Protein AF-0000000085033035 (afdb_homodimer)

Radius of gyration: 13.41 Å; Cα contacts (8 Å, |Δi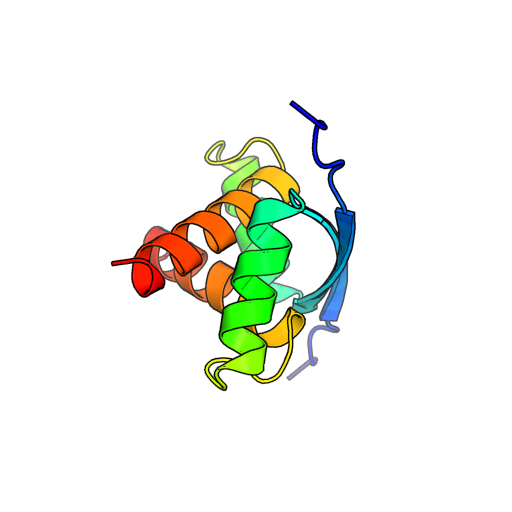|>4): 113; chains: 2; bounding box: 28×45×33 Å

Organism: Pyrobaculum neutrophilum (strain DSM 2338 / JCM 9278 / NBRC 100436 / V24Sta) (NCBI:txid444157)

pLDDT: mean 86.29, std 15.59, range [36.72, 97.12]

Foldseek 3Di:
DPVVDDDDDDDDDDPVVVVVLVVCCVVPVAVDSVRVVVVVVVVVVVVVVD/DPPPDDDDDDDDDDPVVVVVLVVCCVVPVAVDSVRVVVVVVVVVVVVVVD

Sequence (100 aa):
MEYERSNVTTVILPKALIRKVDRLVTSGYFKNRGDAIKYAVERLLEKYSAMEYERSNVTTVILPK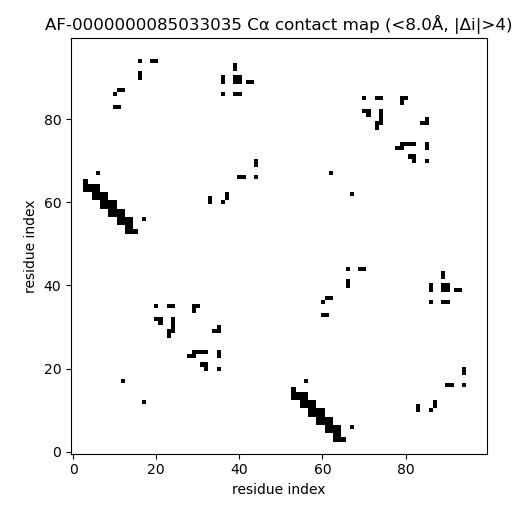ALIRKVDRLVTSGYFKNRGDAIKYAVERLLEKYSA

Structure (mmCIF, N/CA/C/O backbone):
data_AF-0000000085033035-model_v1
#
loop_
_entity.id
_entity.type
_entity.pdbx_description
1 polymer 'Putative transcriptional regulator, CopG/Arc/MetJ family'
#
loop_
_atom_site.group_PDB
_atom_site.id
_atom_site.type_symbol
_atom_site.label_atom_id
_atom_site.label_alt_id
_atom_site.label_comp_id
_atom_site.label_asym_id
_atom_site.label_entity_id
_atom_site.label_seq_id
_atom_site.pdbx_PDB_ins_code
_atom_site.Cartn_x
_atom_site.Cartn_y
_atom_site.Cartn_z
_atom_site.occupancy
_atom_site.B_iso_or_equiv
_atom_site.auth_seq_id
_atom_site.auth_comp_id
_atom_site.auth_asym_id
_atom_site.auth_atom_id
_atom_site.pdbx_PDB_model_num
ATOM 1 N N . MET A 1 1 ? -0.1 24.875 -7.609 1 37.84 1 MET A N 1
ATOM 2 C CA . MET A 1 1 ? -0.444 23.484 -7.328 1 37.84 1 MET A CA 1
ATOM 3 C C . MET A 1 1 ? 0.794 22.688 -6.934 1 37.84 1 MET A C 1
ATOM 5 O O . MET A 1 1 ? 1.699 22.5 -7.746 1 37.84 1 MET A O 1
ATOM 9 N N . GLU A 1 2 ? 1.441 23.141 -5.766 1 40.06 2 GLU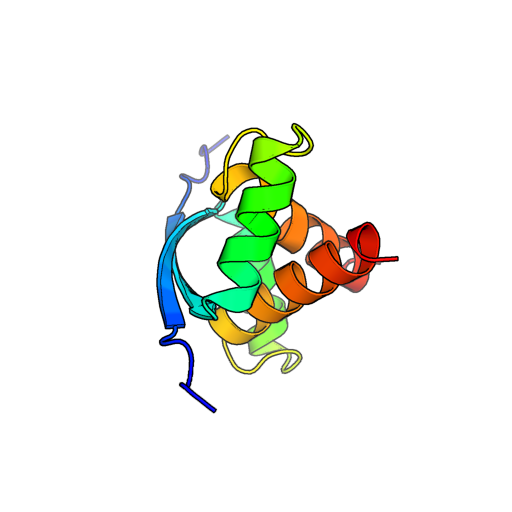 A N 1
ATOM 10 C CA . GLU A 1 2 ? 2.713 22.578 -5.324 1 40.06 2 GLU A CA 1
ATOM 11 C C . GLU A 1 2 ? 2.703 21.062 -5.41 1 40.06 2 GLU A C 1
ATOM 13 O O . GLU A 1 2 ? 1.805 20.406 -4.871 1 40.06 2 GLU A O 1
ATOM 18 N N . TYR A 1 3 ? 2.916 20.672 -6.688 1 46.59 3 TYR A N 1
ATOM 19 C CA . TYR A 1 3 ? 2.971 19.25 -6.969 1 46.59 3 TYR A CA 1
ATOM 20 C C . TYR A 1 3 ? 3.496 18.469 -5.762 1 46.59 3 TYR A C 1
ATOM 22 O O . TYR A 1 3 ? 4.652 18.641 -5.363 1 46.59 3 TYR A O 1
ATOM 30 N N . GLU A 1 4 ? 2.703 18.719 -4.727 1 52.62 4 GLU A N 1
ATOM 31 C CA . GLU A 1 4 ? 3.143 18.016 -3.525 1 52.62 4 GLU A CA 1
ATOM 32 C C . GLU A 1 4 ? 3.803 16.688 -3.873 1 52.62 4 GLU A C 1
ATOM 34 O O . GLU A 1 4 ? 3.227 15.867 -4.59 1 52.62 4 GLU A O 1
ATOM 39 N N . ARG A 1 5 ? 5.082 16.859 -4.117 1 58.94 5 ARG A N 1
ATOM 40 C CA . ARG A 1 5 ? 6.082 15.898 -4.566 1 58.94 5 ARG A CA 1
ATOM 41 C C . ARG A 1 5 ? 5.898 14.555 -3.871 1 58.94 5 ARG A C 1
ATOM 43 O O . ARG A 1 5 ? 5.371 14.492 -2.76 1 58.94 5 ARG A O 1
ATOM 50 N N . SER A 1 6 ? 5.664 13.547 -4.59 1 64.81 6 SER A N 1
ATOM 51 C CA . SER A 1 6 ? 5.598 12.156 -4.172 1 64.81 6 SER A CA 1
ATOM 52 C C . SER A 1 6 ? 6.703 11.82 -3.174 1 64.81 6 SER A C 1
ATOM 54 O O . SER A 1 6 ? 7.797 12.375 -3.246 1 64.81 6 SER A O 1
ATOM 56 N N . ASN A 1 7 ? 6.297 11.477 -2.014 1 70.62 7 ASN A N 1
ATOM 57 C CA . ASN A 1 7 ? 7.27 10.961 -1.062 1 70.62 7 ASN A CA 1
ATOM 58 C C . ASN A 1 7 ? 7.582 9.492 -1.327 1 70.62 7 ASN A C 1
ATOM 60 O O . ASN A 1 7 ? 6.688 8.703 -1.646 1 70.62 7 ASN A O 1
ATOM 64 N N . VAL A 1 8 ? 8.797 9.258 -1.503 1 78.94 8 VAL A N 1
ATOM 65 C CA . VAL A 1 8 ? 9.344 7.898 -1.553 1 78.94 8 VAL A CA 1
ATOM 66 C C . VAL A 1 8 ? 9.266 7.262 -0.167 1 78.94 8 VAL A C 1
ATOM 68 O O . VAL A 1 8 ? 9.797 7.812 0.804 1 78.94 8 VAL A O 1
ATOM 71 N N . THR A 1 9 ? 8.398 6.352 -0.027 1 82.25 9 THR A N 1
ATOM 72 C CA . THR A 1 9 ? 8.312 5.676 1.263 1 82.25 9 THR A CA 1
ATOM 73 C C . THR A 1 9 ? 8.727 4.211 1.136 1 82.25 9 THR A C 1
ATOM 75 O O . THR A 1 9 ? 8.5 3.582 0.103 1 82.25 9 THR A O 1
ATOM 78 N N . THR A 1 10 ? 9.539 3.729 2.148 1 86.62 10 THR A N 1
ATOM 79 C CA . THR A 1 10 ? 9.883 2.316 2.242 1 86.62 10 THR A CA 1
ATOM 80 C C . THR A 1 10 ? 8.875 1.565 3.105 1 86.62 10 THR A C 1
ATOM 82 O O . THR A 1 10 ? 8.5 2.033 4.184 1 86.62 10 THR A O 1
ATOM 85 N N . VAL A 1 11 ? 8.352 0.551 2.498 1 85.44 11 VAL A N 1
ATOM 86 C CA . VAL A 1 11 ? 7.43 -0.271 3.271 1 85.44 11 VAL A CA 1
ATOM 87 C C . VAL A 1 11 ? 7.91 -1.72 3.285 1 85.44 11 VAL A C 1
ATOM 89 O O . VAL A 1 11 ? 8.586 -2.166 2.352 1 85.44 11 VAL A O 1
ATOM 92 N N . ILE A 1 12 ? 7.598 -2.4 4.379 1 88.81 12 ILE A N 1
ATOM 93 C CA . ILE A 1 12 ? 7.91 -3.818 4.523 1 88.81 12 ILE A CA 1
ATOM 94 C C . ILE A 1 12 ? 6.645 -4.648 4.332 1 88.81 12 ILE A C 1
ATOM 96 O O . ILE A 1 12 ? 5.68 -4.504 5.082 1 88.81 12 ILE A O 1
ATOM 100 N N . LEU A 1 13 ? 6.594 -5.387 3.234 1 90.88 13 LEU A N 1
ATOM 101 C CA . LEU A 1 13 ? 5.469 -6.273 2.957 1 90.88 13 LEU A CA 1
ATOM 102 C C . LEU A 1 13 ? 5.918 -7.73 2.91 1 90.88 13 LEU A C 1
ATOM 104 O O . LEU A 1 13 ? 6.965 -8.039 2.336 1 90.88 13 LEU A O 1
ATOM 108 N N . PRO A 1 14 ? 5.117 -8.586 3.553 1 89.88 14 PRO A N 1
ATOM 109 C CA . PRO A 1 14 ? 5.434 -10.016 3.441 1 89.88 14 PRO A CA 1
ATOM 110 C C . PRO A 1 14 ? 5.539 -10.484 1.991 1 89.88 14 PRO A C 1
ATOM 112 O O . PRO A 1 14 ? 4.801 -10 1.128 1 89.88 14 PRO A O 1
ATOM 115 N N . LYS A 1 15 ? 6.414 -11.422 1.809 1 89.44 15 LYS A N 1
ATOM 116 C CA . LYS A 1 15 ? 6.656 -11.945 0.467 1 89.44 15 LYS A CA 1
ATOM 117 C C . LYS A 1 15 ? 5.371 -12.477 -0.161 1 89.44 15 LYS A C 1
ATOM 119 O O . LYS A 1 15 ? 5.156 -12.328 -1.367 1 89.44 15 LYS A O 1
ATOM 124 N N . ALA A 1 16 ? 4.555 -13.07 0.611 1 90.44 16 ALA A N 1
ATOM 125 C CA . ALA A 1 16 ? 3.307 -13.641 0.11 1 90.44 16 ALA A CA 1
ATOM 126 C C . ALA A 1 16 ? 2.393 -12.547 -0.448 1 90.44 16 ALA A C 1
ATOM 128 O O . ALA A 1 16 ? 1.723 -12.75 -1.463 1 90.44 16 ALA A O 1
ATOM 129 N N . LEU A 1 17 ? 2.346 -11.43 0.232 1 92.25 17 LEU A N 1
ATOM 130 C CA . LEU A 1 17 ? 1.536 -10.305 -0.237 1 92.25 17 LEU A CA 1
ATOM 131 C C . LEU A 1 17 ? 2.084 -9.75 -1.547 1 92.25 17 LEU A C 1
ATOM 133 O O . LEU A 1 17 ? 1.322 -9.469 -2.475 1 92.25 17 LEU A O 1
ATOM 137 N N . ILE A 1 18 ? 3.418 -9.695 -1.587 1 92.25 18 ILE A N 1
ATOM 138 C CA . ILE A 1 18 ? 4.09 -9.164 -2.77 1 92.25 18 ILE A CA 1
ATOM 139 C C . ILE A 1 18 ? 3.807 -10.062 -3.971 1 92.25 18 ILE A C 1
ATOM 141 O O . ILE A 1 18 ? 3.502 -9.578 -5.062 1 92.25 18 ILE A O 1
ATOM 145 N N . ARG A 1 19 ? 3.902 -11.297 -3.781 1 92.56 19 ARG A N 1
ATOM 146 C CA . ARG A 1 19 ? 3.648 -12.242 -4.859 1 92.56 19 ARG A CA 1
ATOM 147 C C . ARG A 1 19 ? 2.225 -12.102 -5.387 1 92.56 19 ARG A C 1
ATOM 149 O O . ARG A 1 19 ? 1.991 -12.195 -6.594 1 92.56 19 ARG A O 1
ATOM 156 N N . LYS A 1 20 ? 1.369 -11.938 -4.477 1 94.75 20 LYS A N 1
ATOM 157 C CA . LYS A 1 20 ? -0.028 -11.789 -4.871 1 94.75 20 LYS A CA 1
ATOM 158 C C . LYS A 1 20 ? -0.243 -10.484 -5.633 1 94.75 20 LYS A C 1
ATOM 160 O O . LYS A 1 20 ? -1.015 -10.438 -6.594 1 94.75 20 LYS A O 1
ATOM 165 N N . VAL A 1 21 ? 0.427 -9.398 -5.238 1 95.25 21 VAL A N 1
ATOM 166 C CA . VAL A 1 21 ? 0.378 -8.133 -5.965 1 95.25 21 VAL A CA 1
ATOM 167 C C . VAL A 1 21 ? 0.965 -8.312 -7.359 1 95.25 21 VAL A C 1
ATOM 169 O O . VAL A 1 21 ? 0.388 -7.852 -8.352 1 95.25 21 VAL A O 1
ATOM 172 N N . ASP A 1 22 ? 2.125 -9.102 -7.445 1 95.19 22 ASP A N 1
ATOM 173 C CA . ASP A 1 22 ? 2.76 -9.367 -8.734 1 95.19 22 ASP A CA 1
ATOM 174 C C . ASP A 1 22 ? 1.808 -10.102 -9.672 1 95.19 22 ASP A C 1
ATOM 176 O O . ASP A 1 22 ? 1.813 -9.867 -10.883 1 95.19 22 ASP A O 1
ATOM 180 N N . ARG A 1 23 ? 1.034 -10.961 -9.102 1 96.06 23 ARG A N 1
ATOM 181 C CA . ARG A 1 23 ? 0.064 -11.688 -9.914 1 96.06 23 ARG A CA 1
ATOM 182 C C . ARG A 1 23 ? -0.968 -10.742 -10.516 1 96.06 23 ARG A C 1
ATOM 184 O O . ARG A 1 23 ? -1.352 -10.891 -11.68 1 96.06 23 ARG A O 1
ATOM 191 N N . LEU A 1 24 ? -1.415 -9.727 -9.758 1 95.94 24 LEU A N 1
ATOM 192 C CA . LEU A 1 24 ? -2.357 -8.727 -10.258 1 95.94 24 LEU A CA 1
ATOM 193 C C . LEU A 1 24 ? -1.726 -7.887 -11.359 1 95.94 24 LEU A C 1
ATOM 195 O O . LEU A 1 24 ? -2.395 -7.523 -12.328 1 95.94 24 LEU A O 1
ATOM 199 N N . VAL A 1 25 ? -0.386 -7.633 -11.203 1 96.75 25 VAL A N 1
ATOM 200 C CA . VAL A 1 25 ? 0.33 -6.844 -12.203 1 96.75 25 VAL A CA 1
ATOM 201 C C . VAL A 1 25 ? 0.458 -7.641 -13.5 1 96.75 25 VAL A C 1
ATOM 203 O O . VAL A 1 25 ? 0.122 -7.145 -14.578 1 96.75 25 VAL A O 1
ATOM 206 N N . THR A 1 26 ? 0.895 -8.945 -13.312 1 96.81 26 THR A N 1
ATOM 207 C CA . THR A 1 26 ? 1.103 -9.812 -14.469 1 96.81 26 THR A CA 1
ATOM 208 C C . THR A 1 26 ? -0.219 -10.094 -15.18 1 96.81 26 THR A C 1
ATOM 210 O O . THR A 1 26 ? -0.252 -10.258 -16.406 1 96.81 26 THR A O 1
ATOM 213 N N . SER A 1 27 ? -1.32 -10.094 -14.422 1 95.81 27 SER A N 1
ATOM 214 C CA . SER A 1 27 ? -2.648 -10.352 -14.969 1 95.81 27 SER A CA 1
ATOM 215 C C . SER A 1 27 ? -3.23 -9.109 -15.625 1 95.81 27 SER A C 1
ATOM 217 O O . SER A 1 27 ? -4.312 -9.164 -16.219 1 95.81 27 SER A O 1
ATOM 219 N N . GLY A 1 28 ? -2.561 -7.941 -15.438 1 96.25 28 GLY A N 1
ATOM 220 C CA . GLY A 1 28 ? -2.945 -6.734 -16.141 1 96.25 28 GLY A CA 1
ATOM 221 C C . GLY A 1 28 ? -3.869 -5.836 -15.344 1 96.25 28 GLY A C 1
ATOM 222 O O . GLY A 1 28 ? -4.418 -4.867 -15.875 1 96.25 28 GLY A O 1
ATOM 223 N N . TYR A 1 29 ? -4.113 -6.133 -14.094 1 96.12 29 TYR A N 1
ATOM 224 C CA . TYR A 1 29 ? -5 -5.32 -13.266 1 96.12 29 TYR A CA 1
ATOM 225 C C . TYR A 1 29 ? -4.332 -4.008 -12.883 1 96.12 29 TYR A C 1
ATOM 227 O O . TYR A 1 29 ? -5.012 -2.996 -12.68 1 96.12 29 TYR A O 1
ATOM 235 N N . PHE A 1 30 ? -3.031 -4.012 -12.75 1 97.12 30 PHE A N 1
ATOM 236 C CA . PHE A 1 30 ? -2.246 -2.832 -12.414 1 97.12 30 PHE A CA 1
ATOM 237 C C . PHE A 1 30 ? -0.999 -2.74 -13.281 1 97.12 30 PHE A C 1
ATOM 239 O O . PHE A 1 30 ? -0.495 -3.758 -13.766 1 97.12 30 PHE A O 1
ATOM 246 N N . LYS A 1 31 ? -0.563 -1.576 -13.484 1 96.62 31 LYS A N 1
ATOM 247 C CA . LYS A 1 31 ? 0.595 -1.349 -14.344 1 96.62 31 LYS A CA 1
ATOM 248 C C . LYS A 1 31 ? 1.876 -1.853 -13.68 1 96.62 31 LYS A C 1
ATOM 250 O O . LYS A 1 31 ? 2.766 -2.371 -14.359 1 96.62 31 LYS A O 1
ATOM 255 N N . ASN A 1 32 ? 2.078 -1.646 -12.438 1 94.88 32 ASN A N 1
ATOM 256 C CA . ASN A 1 32 ? 3.213 -2.066 -11.625 1 94.88 32 ASN A CA 1
ATOM 257 C C . ASN A 1 32 ? 2.84 -2.15 -10.141 1 94.88 32 ASN A C 1
ATOM 259 O O . ASN A 1 32 ? 1.707 -1.849 -9.766 1 94.88 32 ASN A O 1
ATOM 263 N N . ARG A 1 33 ? 3.752 -2.574 -9.406 1 92.75 33 ARG A N 1
ATOM 264 C CA . ARG A 1 33 ? 3.504 -2.73 -7.973 1 92.75 33 ARG A CA 1
ATOM 265 C C . ARG A 1 33 ? 3.07 -1.41 -7.344 1 92.75 33 ARG A C 1
ATOM 267 O O . ARG A 1 33 ? 2.152 -1.381 -6.523 1 92.75 33 ARG A O 1
ATOM 274 N N . GLY A 1 34 ? 3.744 -0.325 -7.723 1 92.12 34 GLY A N 1
ATOM 275 C CA . GLY A 1 34 ? 3.416 0.99 -7.191 1 92.12 34 GLY A CA 1
ATOM 276 C C . GLY A 1 34 ? 1.979 1.397 -7.453 1 92.12 34 GLY A C 1
ATOM 277 O O . GLY A 1 34 ? 1.317 1.955 -6.574 1 92.12 34 GLY A O 1
ATOM 278 N N . ASP A 1 35 ? 1.574 1.094 -8.695 1 95.12 35 ASP A N 1
ATOM 279 C CA . ASP A 1 35 ? 0.188 1.348 -9.078 1 95.12 35 ASP A CA 1
ATOM 280 C C . ASP A 1 35 ? -0.778 0.607 -8.156 1 95.12 35 ASP A C 1
ATOM 282 O O . ASP A 1 35 ? -1.747 1.191 -7.664 1 95.12 35 ASP A O 1
ATOM 286 N N . ALA A 1 36 ? -0.561 -0.653 -7.871 1 96.25 36 ALA A N 1
ATOM 287 C CA . ALA A 1 36 ? -1.408 -1.488 -7.023 1 96.25 36 ALA A CA 1
ATOM 288 C C . ALA A 1 36 ? -1.431 -0.97 -5.59 1 96.25 36 ALA A C 1
ATOM 290 O O . ALA A 1 36 ? -2.496 -0.87 -4.977 1 96.25 36 ALA A O 1
ATOM 291 N N . ILE A 1 37 ? -0.269 -0.599 -5.023 1 95.81 37 ILE A N 1
ATOM 292 C CA . ILE A 1 37 ? -0.143 -0.151 -3.643 1 95.81 37 ILE A CA 1
ATOM 293 C C . ILE A 1 37 ? -0.812 1.211 -3.479 1 95.81 37 ILE A C 1
ATOM 295 O O . ILE A 1 37 ? -1.514 1.45 -2.492 1 95.81 37 ILE A O 1
ATOM 299 N N . LYS A 1 38 ? -0.632 2.031 -4.449 1 95.56 38 LYS A N 1
ATOM 300 C CA . LYS A 1 38 ? -1.307 3.326 -4.414 1 95.56 38 LYS A CA 1
ATOM 301 C C . LYS A 1 38 ? -2.822 3.154 -4.379 1 95.56 38 LYS A C 1
ATOM 303 O O . LYS A 1 38 ? -3.508 3.797 -3.58 1 95.56 38 LYS A O 1
ATOM 308 N N . TYR A 1 39 ? -3.291 2.273 -5.258 1 96.56 39 TYR A N 1
ATOM 309 C CA . TYR A 1 39 ? -4.723 1.994 -5.316 1 96.56 39 TYR A CA 1
ATOM 310 C C . TYR A 1 39 ? -5.23 1.47 -3.979 1 96.56 39 TYR A C 1
ATOM 312 O O . TYR A 1 39 ? -6.273 1.907 -3.488 1 96.56 39 TYR A O 1
ATOM 320 N N . ALA A 1 40 ? -4.48 0.498 -3.447 1 96.81 40 ALA A N 1
ATOM 321 C CA . ALA A 1 40 ? -4.859 -0.087 -2.162 1 96.81 40 ALA A CA 1
ATOM 322 C C . ALA A 1 40 ? -4.98 0.987 -1.085 1 96.81 40 ALA A C 1
ATOM 324 O O . ALA A 1 40 ? -5.945 0.997 -0.316 1 96.81 40 ALA A O 1
ATOM 325 N N . VAL A 1 41 ? -4.066 1.926 -1.038 1 96.25 41 VAL A N 1
ATOM 326 C CA . VAL A 1 41 ? -4.051 2.984 -0.034 1 96.25 41 VAL A CA 1
ATOM 327 C C . VAL A 1 41 ? -5.211 3.949 -0.281 1 96.25 41 VAL A C 1
ATOM 329 O O . VAL A 1 41 ? -5.883 4.375 0.66 1 96.25 41 VAL A O 1
ATOM 332 N N . GLU A 1 42 ? -5.43 4.301 -1.573 1 96.25 42 GLU A N 1
ATOM 333 C CA . GLU A 1 42 ? -6.543 5.18 -1.915 1 96.25 42 GLU A CA 1
ATOM 334 C C . GLU A 1 42 ? -7.875 4.586 -1.461 1 96.25 42 GLU A C 1
ATOM 336 O O . GLU A 1 42 ? -8.727 5.297 -0.926 1 96.25 42 GLU A O 1
ATOM 341 N N . ARG A 1 43 ? -7.941 3.281 -1.68 1 95.44 43 ARG A N 1
ATOM 342 C CA . ARG A 1 43 ? -9.18 2.615 -1.289 1 95.44 43 ARG A CA 1
ATOM 343 C C . ARG A 1 43 ? -9.336 2.592 0.228 1 95.44 43 ARG A C 1
ATOM 345 O O . ARG A 1 43 ? -10.438 2.76 0.747 1 95.44 43 ARG A O 1
ATOM 352 N N . LEU A 1 44 ? -8.258 2.289 0.92 1 94.81 44 LEU A N 1
ATOM 353 C CA . LEU A 1 44 ? -8.281 2.328 2.379 1 94.81 44 LEU A CA 1
ATOM 354 C C . LEU A 1 44 ? -8.805 3.67 2.877 1 94.81 44 LEU A C 1
ATOM 356 O O . LEU A 1 44 ? -9.672 3.717 3.756 1 94.81 44 LEU A O 1
ATOM 360 N N . LEU A 1 45 ? -8.266 4.758 2.299 1 95.25 45 LEU A N 1
ATOM 361 C CA . LEU A 1 45 ? -8.586 6.105 2.756 1 95.25 45 LEU A CA 1
ATOM 362 C C . LEU A 1 45 ? -10.023 6.473 2.398 1 95.25 45 LEU A C 1
ATOM 364 O O . LEU A 1 45 ? -10.656 7.273 3.09 1 95.25 45 LEU A O 1
ATOM 368 N N . GLU A 1 46 ? -10.477 5.875 1.325 1 93.75 46 GLU A N 1
ATOM 369 C CA . GLU A 1 46 ? -11.875 6.082 0.956 1 93.75 46 GLU A CA 1
ATOM 370 C C . GLU A 1 46 ? -12.82 5.492 2.004 1 93.75 46 GLU A C 1
ATOM 372 O O . GLU A 1 46 ? -13.906 6.027 2.242 1 93.75 46 GLU A O 1
ATOM 377 N N . LYS A 1 47 ? -12.438 4.375 2.547 1 88 47 LYS A N 1
ATOM 378 C CA . LYS A 1 47 ? -13.234 3.713 3.576 1 88 47 LYS A CA 1
ATOM 379 C C . LYS A 1 47 ? -13.273 4.543 4.855 1 88 47 LYS A C 1
ATOM 381 O O . LYS A 1 47 ? -14.297 4.582 5.543 1 88 47 LYS A O 1
ATOM 386 N N . TYR A 1 48 ? -12.266 5.273 5.168 1 81.56 48 TYR A N 1
ATOM 387 C CA . TYR A 1 48 ? -12.188 6.027 6.414 1 81.56 48 TYR A CA 1
ATOM 388 C C . TYR A 1 48 ? -12.547 7.492 6.191 1 81.56 48 TYR A C 1
ATOM 390 O O . TYR A 1 48 ? -12.719 8.25 7.152 1 81.56 48 TYR A O 1
ATOM 398 N N . SER A 1 49 ? -12.555 7.934 4.891 1 73.56 49 SER A N 1
ATOM 399 C CA . SER A 1 49 ? -13.031 9.281 4.59 1 73.56 49 SER A CA 1
ATOM 400 C C . SER A 1 49 ? -14.555 9.312 4.484 1 73.56 49 SER A C 1
ATOM 402 O O . SER A 1 49 ? -15.156 10.391 4.457 1 73.56 49 SER A O 1
ATOM 404 N N . ALA A 1 50 ? -15.156 8.148 4.387 1 56.84 50 ALA A N 1
ATOM 405 C CA . ALA A 1 50 ? -16.609 8.133 4.363 1 56.84 50 ALA A CA 1
ATOM 406 C C . ALA A 1 50 ? -17.188 8.328 5.766 1 56.84 50 ALA A C 1
ATOM 408 O O . ALA A 1 50 ? -16.562 7.953 6.758 1 56.84 50 ALA A O 1
ATOM 409 N N . MET B 1 1 ? 7.488 -22.984 8.891 1 36.72 1 MET B N 1
ATOM 410 C CA . MET B 1 1 ? 6.789 -21.766 8.477 1 36.72 1 MET B CA 1
ATOM 411 C C . MET B 1 1 ? 7.777 -20.703 7.992 1 36.72 1 MET B C 1
ATOM 413 O O . MET B 1 1 ? 8.555 -20.172 8.789 1 36.72 1 MET B O 1
ATOM 417 N N . GLU B 1 2 ? 8.547 -21.062 6.902 1 40.03 2 GLU B N 1
ATOM 418 C CA . GLU B 1 2 ? 9.633 -20.234 6.402 1 40.03 2 GLU B CA 1
ATOM 41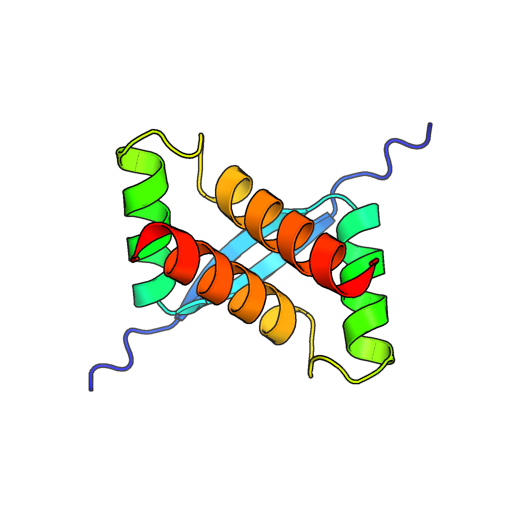9 C C . GLU B 1 2 ? 9.203 -18.766 6.301 1 40.03 2 GLU B C 1
ATOM 421 O O . GLU B 1 2 ? 8.203 -18.453 5.648 1 40.03 2 GLU B O 1
ATOM 426 N N . TYR B 1 3 ? 9.203 -18.203 7.492 1 47.25 3 TYR B N 1
ATOM 427 C CA . TYR B 1 3 ? 8.82 -16.797 7.59 1 47.25 3 TYR B CA 1
ATOM 428 C C . TYR B 1 3 ? 9.195 -16.047 6.32 1 47.25 3 TYR B C 1
ATOM 430 O O . TYR B 1 3 ? 10.375 -15.93 5.98 1 47.25 3 TYR B O 1
ATOM 438 N N . GLU B 1 4 ? 8.586 -16.594 5.289 1 53.75 4 GLU B N 1
ATOM 439 C CA . GLU B 1 4 ? 8.883 -15.898 4.039 1 53.75 4 GLU B CA 1
ATOM 440 C C . GLU B 1 4 ? 9.18 -14.422 4.285 1 53.75 4 GLU B C 1
ATOM 442 O O . GLU B 1 4 ? 8.43 -13.75 4.992 1 53.75 4 GLU B O 1
ATOM 447 N N . ARG B 1 5 ? 10.445 -14.227 4.438 1 60.31 5 ARG B N 1
ATOM 448 C CA . ARG B 1 5 ? 11.172 -13 4.777 1 60.31 5 ARG B CA 1
ATOM 449 C C . ARG B 1 5 ? 10.547 -11.789 4.098 1 60.31 5 ARG B C 1
ATOM 451 O O . ARG B 1 5 ? 9.945 -11.914 3.029 1 60.31 5 ARG B O 1
ATOM 458 N N . SER B 1 6 ? 9.984 -10.906 4.805 1 67.31 6 SER B N 1
ATOM 459 C CA . SER B 1 6 ? 9.461 -9.609 4.387 1 67.31 6 SER B CA 1
ATOM 460 C C . SER B 1 6 ? 10.367 -8.945 3.357 1 67.31 6 SER B C 1
ATOM 462 O O . SER B 1 6 ? 11.586 -9.133 3.383 1 67.31 6 SER B O 1
ATOM 464 N N . ASN B 1 7 ? 9.812 -8.734 2.23 1 73 7 ASN B N 1
ATOM 465 C CA . ASN B 1 7 ? 10.539 -7.926 1.256 1 73 7 ASN B CA 1
ATOM 466 C C . ASN B 1 7 ? 10.367 -6.43 1.522 1 73 7 ASN B C 1
ATOM 468 O O . ASN B 1 7 ? 9.273 -5.98 1.862 1 73 7 ASN B O 1
ATOM 472 N N . VAL B 1 8 ? 11.469 -5.781 1.593 1 79.94 8 VAL B N 1
ATOM 473 C CA . VAL B 1 8 ? 11.523 -4.324 1.652 1 79.94 8 VAL B CA 1
ATOM 474 C C . VAL B 1 8 ? 11.219 -3.738 0.275 1 79.94 8 VAL B C 1
ATOM 476 O O . VAL B 1 8 ? 11.883 -4.078 -0.709 1 79.94 8 VAL B O 1
ATOM 479 N N . THR B 1 9 ? 10.102 -3.141 0.141 1 82.12 9 THR B N 1
ATOM 480 C CA . THR B 1 9 ? 9.781 -2.512 -1.136 1 82.12 9 THR B CA 1
ATOM 481 C C . THR B 1 9 ? 9.664 -0.999 -0.978 1 82.12 9 THR B C 1
ATOM 483 O O . THR B 1 9 ? 9.234 -0.51 0.067 1 82.12 9 THR B O 1
ATOM 486 N N . THR B 1 10 ? 10.211 -0.241 -1.961 1 86.38 10 THR B N 1
ATOM 487 C CA . THR B 1 10 ? 10.047 1.206 -2.037 1 86.38 10 THR B CA 1
ATOM 488 C C . THR B 1 10 ? 8.859 1.57 -2.922 1 86.38 10 THR B C 1
ATOM 490 O O . THR B 1 10 ? 8.703 1.022 -4.016 1 86.38 10 THR B O 1
ATOM 493 N N . VAL B 1 11 ? 8.008 2.309 -2.342 1 85.12 11 VAL B N 1
ATOM 494 C CA . VAL B 1 11 ? 6.863 2.746 -3.131 1 85.12 11 VAL B CA 1
ATOM 495 C C . VAL B 1 11 ? 6.793 4.273 -3.141 1 85.12 11 VAL B C 1
ATOM 497 O O . VAL B 1 11 ? 7.266 4.926 -2.207 1 85.12 11 VAL B O 1
ATOM 500 N N . ILE B 1 12 ? 6.211 4.785 -4.211 1 87.94 12 I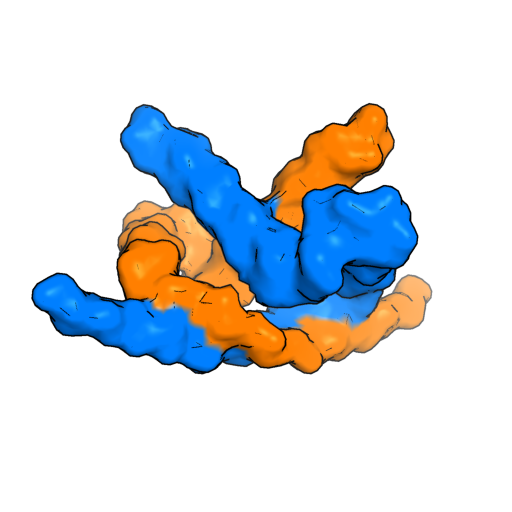LE B N 1
ATOM 501 C CA . ILE B 1 12 ? 6 6.219 -4.355 1 87.94 12 ILE B CA 1
ATOM 502 C C . ILE B 1 12 ? 4.531 6.559 -4.094 1 87.94 12 ILE B C 1
ATOM 504 O O . ILE B 1 12 ? 3.645 6.074 -4.797 1 87.94 12 ILE B O 1
ATOM 508 N N . LEU B 1 13 ? 4.305 7.227 -2.982 1 90.56 13 LEU B N 1
ATOM 509 C CA . LEU B 1 13 ? 2.951 7.672 -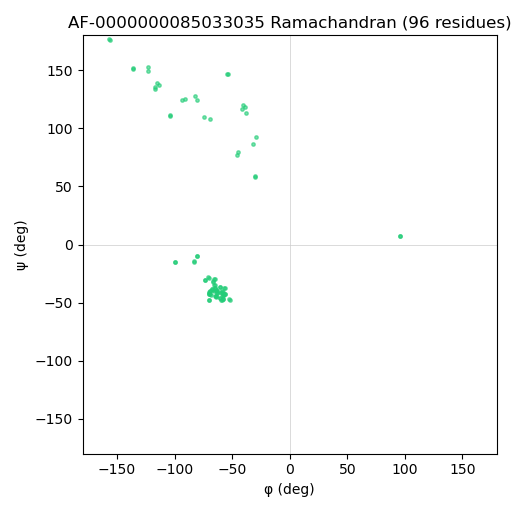2.664 1 90.56 13 LEU B CA 1
ATOM 510 C C . LEU B 1 13 ? 2.881 9.195 -2.613 1 90.56 13 LEU B C 1
ATOM 512 O O . LEU B 1 13 ? 3.764 9.844 -2.049 1 90.56 13 LEU B O 1
ATOM 516 N N . PRO B 1 14 ? 1.835 9.734 -3.262 1 89.38 14 PRO B N 1
ATOM 517 C CA . PRO B 1 14 ? 1.657 11.188 -3.148 1 89.38 14 PRO B CA 1
ATOM 518 C C . PRO B 1 14 ? 1.615 11.664 -1.698 1 89.38 14 PRO B C 1
ATOM 520 O O . PRO B 1 14 ? 1.105 10.953 -0.826 1 89.38 14 PRO B O 1
ATOM 523 N N . LYS B 1 15 ? 2.119 12.828 -1.508 1 89.31 15 LYS B N 1
ATOM 524 C CA . LYS B 1 15 ? 2.186 13.406 -0.167 1 89.31 15 LYS B CA 1
ATOM 525 C C . LYS B 1 15 ? 0.803 13.461 0.475 1 89.31 15 LYS B C 1
ATOM 527 O O . LYS B 1 15 ? 0.665 13.258 1.683 1 89.31 15 LYS B O 1
ATOM 532 N N . ALA B 1 16 ? -0.181 13.734 -0.276 1 90.38 16 ALA B N 1
ATOM 533 C CA . ALA B 1 16 ? -1.542 13.844 0.243 1 90.38 16 ALA B CA 1
ATOM 534 C C . ALA B 1 16 ? -2.021 12.508 0.809 1 90.38 16 ALA B C 1
ATOM 536 O O . ALA B 1 16 ? -2.705 12.477 1.834 1 90.38 16 ALA B O 1
ATOM 537 N N . LEU B 1 17 ? -1.679 11.438 0.13 1 92.19 17 LEU B N 1
ATOM 538 C CA . LEU B 1 17 ? -2.053 10.109 0.604 1 92.19 17 LEU B CA 1
ATOM 539 C C . LEU B 1 17 ? -1.331 9.773 1.906 1 92.19 17 LEU B C 1
ATOM 541 O O . LEU B 1 17 ? -1.939 9.25 2.84 1 92.19 17 LEU B O 1
ATOM 545 N N . ILE B 1 18 ? -0.066 10.188 1.926 1 92.12 18 ILE B N 1
ATOM 546 C CA . ILE B 1 18 ? 0.759 9.914 3.098 1 92.12 18 ILE B CA 1
ATOM 547 C C . ILE B 1 18 ? 0.202 10.664 4.305 1 92.12 18 ILE B C 1
ATOM 549 O O . ILE B 1 18 ? 0.098 10.102 5.398 1 92.12 18 ILE B O 1
ATOM 553 N N . ARG B 1 19 ? -0.13 11.852 4.117 1 92.62 19 ARG B N 1
ATOM 554 C CA . ARG B 1 19 ? -0.684 12.656 5.199 1 92.62 19 ARG B CA 1
ATOM 555 C C . ARG B 1 19 ? -1.969 12.039 5.742 1 92.62 19 ARG B C 1
ATOM 557 O O . ARG B 1 19 ? -2.203 12.039 6.9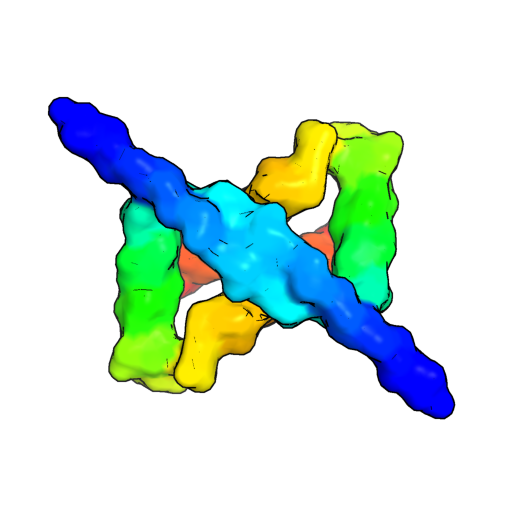49 1 92.62 19 ARG B O 1
ATOM 564 N N . LYS B 1 20 ? -2.73 11.57 4.848 1 94.69 20 LYS B N 1
ATOM 565 C CA . LYS B 1 20 ? -3.982 10.945 5.258 1 94.69 20 LYS B CA 1
ATOM 566 C C . LYS B 1 20 ? -3.727 9.648 6.023 1 94.69 20 LYS B C 1
ATOM 568 O O . LYS B 1 20 ? -4.422 9.344 6.992 1 94.69 20 LYS B O 1
ATOM 573 N N . VAL B 1 21 ? -2.734 8.867 5.609 1 95.19 21 VAL B N 1
ATOM 574 C CA . VAL B 1 21 ? -2.336 7.66 6.328 1 95.19 21 VAL B CA 1
ATOM 575 C C . VAL B 1 21 ? -1.832 8.031 7.723 1 95.19 21 VAL B C 1
ATOM 577 O O . VAL B 1 21 ? -2.203 7.402 8.711 1 95.19 21 VAL B O 1
ATOM 580 N N . ASP B 1 22 ? -1.01 9.172 7.789 1 95.19 22 ASP B N 1
ATOM 581 C CA . ASP B 1 22 ? -0.491 9.641 9.07 1 95.19 22 ASP B CA 1
ATOM 582 C C . ASP B 1 22 ? -1.627 10.008 10.023 1 95.19 22 ASP B C 1
ATOM 584 O O . ASP B 1 22 ? -1.529 9.789 11.227 1 95.19 22 ASP B O 1
ATOM 588 N N . ARG B 1 23 ? -2.652 10.547 9.461 1 96 23 ARG B N 1
ATOM 589 C CA . ARG B 1 23 ? -3.807 10.906 10.281 1 96 23 ARG B CA 1
ATOM 590 C C . ARG B 1 23 ? -4.445 9.664 10.891 1 96 23 ARG B C 1
ATOM 592 O O . ARG B 1 23 ? -4.848 9.672 12.062 1 96 23 ARG B O 1
ATOM 599 N N . LEU B 1 24 ? -4.531 8.547 10.125 1 95.81 24 LEU B N 1
ATOM 600 C CA . LEU B 1 24 ? -5.066 7.289 10.633 1 95.81 24 LEU B CA 1
ATOM 601 C C . LEU B 1 24 ? -4.176 6.723 11.734 1 95.81 24 LEU B C 1
ATOM 603 O O . LEU B 1 24 ? -4.676 6.16 12.711 1 95.81 24 LEU B O 1
ATOM 607 N N . VAL B 1 25 ? -2.84 6.945 11.57 1 96.75 25 VAL B N 1
ATOM 608 C CA . VAL B 1 25 ? -1.888 6.453 12.562 1 96.75 25 VAL B CA 1
ATOM 609 C C . VAL B 1 25 ? -2.031 7.25 13.859 1 96.75 25 VAL B C 1
ATOM 611 O O . VAL B 1 25 ? -2.166 6.676 14.938 1 96.75 25 VAL B O 1
ATOM 614 N N . THR B 1 26 ? -2.068 8.617 13.672 1 96.75 26 THR B N 1
ATOM 615 C CA . THR B 1 26 ? -2.16 9.508 14.82 1 96.75 26 THR B CA 1
ATOM 616 C C . THR B 1 26 ? -3.492 9.32 15.547 1 96.75 26 THR B C 1
ATOM 618 O O . THR B 1 26 ? -3.568 9.469 16.766 1 96.75 26 THR B O 1
ATOM 621 N N . SER B 1 27 ? -4.527 8.938 14.805 1 95.75 27 SER B N 1
ATOM 622 C CA . SER B 1 27 ? -5.859 8.727 15.359 1 95.75 27 SER B CA 1
ATOM 623 C C . SER B 1 27 ? -5.969 7.363 16.031 1 95.75 27 SER B C 1
ATOM 625 O O . SER B 1 27 ? -7 7.039 16.625 1 95.75 27 SER B O 1
ATOM 627 N N . GLY B 1 28 ? -4.938 6.5 15.836 1 96.25 28 GLY B N 1
ATOM 628 C CA . GLY B 1 28 ? -4.879 5.238 16.547 1 96.25 28 GLY B CA 1
ATOM 629 C C . GLY B 1 28 ? -5.441 4.074 15.758 1 96.25 28 GLY B C 1
ATOM 630 O O . GLY B 1 28 ? -5.613 2.977 16.297 1 96.25 28 GLY B O 1
ATOM 631 N N . TYR B 1 29 ? -5.781 4.273 14.508 1 96.06 29 TYR B N 1
ATOM 632 C CA . TYR B 1 29 ? -6.348 3.199 13.695 1 96.06 29 TYR B CA 1
ATOM 633 C C . TYR B 1 29 ? -5.273 2.195 13.305 1 96.06 29 TYR B C 1
ATOM 635 O O . TYR B 1 29 ? -5.562 1.013 13.102 1 96.06 29 TYR B O 1
ATOM 643 N N . PHE B 1 30 ? -4.059 2.641 13.164 1 97.12 30 PHE B N 1
ATOM 644 C CA . PHE B 1 30 ? -2.918 1.802 12.812 1 97.12 30 PHE B CA 1
ATOM 645 C C . PHE B 1 30 ? -1.705 2.15 13.664 1 97.12 30 PHE B C 1
ATOM 647 O O . PHE B 1 30 ? -1.578 3.279 14.141 1 97.12 30 PHE B O 1
ATOM 654 N N . LYS B 1 31 ? -0.902 1.231 13.875 1 96.56 31 LYS B N 1
ATOM 655 C CA . LYS B 1 31 ? 0.273 1.418 14.719 1 96.56 31 LYS B CA 1
ATOM 656 C C . LYS B 1 31 ? 1.302 2.318 14.039 1 96.56 31 LYS B C 1
ATOM 658 O O . LYS B 1 31 ? 1.976 3.109 14.703 1 96.56 31 LYS B O 1
ATOM 663 N N . ASN B 1 32 ? 1.54 2.195 12.789 1 94.81 32 ASN B N 1
ATOM 664 C CA . ASN B 1 32 ? 2.459 2.967 11.953 1 94.81 32 ASN B CA 1
ATOM 665 C C . ASN B 1 32 ? 2.061 2.912 10.484 1 94.81 32 ASN B C 1
ATOM 667 O O . ASN B 1 32 ? 1.09 2.244 10.125 1 94.81 32 ASN B O 1
ATOM 671 N N . ARG B 1 33 ? 2.764 3.604 9.742 1 93 33 ARG B N 1
ATOM 672 C CA . ARG B 1 33 ? 2.459 3.666 8.312 1 93 33 ARG B CA 1
ATOM 673 C C . ARG B 1 33 ? 2.494 2.275 7.688 1 93 33 ARG B C 1
ATOM 675 O O . ARG B 1 33 ? 1.63 1.933 6.879 1 93 33 ARG B O 1
ATOM 682 N N . GLY B 1 34 ? 3.506 1.496 8.031 1 92.12 34 GLY B N 1
ATOM 683 C CA . GLY B 1 34 ? 3.645 0.149 7.504 1 92.12 34 GLY B CA 1
ATOM 684 C C . GLY B 1 34 ? 2.439 -0.729 7.781 1 92.12 34 GLY B C 1
ATOM 685 O O . GLY B 1 34 ? 2 -1.481 6.91 1 92.12 34 GLY B O 1
ATOM 686 N N . ASP B 1 35 ? 1.959 -0.578 9.031 1 95.06 35 ASP B N 1
ATOM 687 C CA . ASP B 1 35 ? 0.751 -1.295 9.43 1 95.06 35 ASP B CA 1
ATOM 688 C C . ASP B 1 35 ? -0.423 -0.937 8.516 1 95.06 35 ASP B C 1
ATOM 690 O O . ASP B 1 35 ? -1.138 -1.82 8.039 1 95.06 35 ASP B O 1
ATOM 694 N N . ALA B 1 36 ? -0.652 0.323 8.242 1 96.19 36 ALA B N 1
ATOM 695 C CA . ALA B 1 36 ? -1.747 0.813 7.414 1 96.19 36 ALA B CA 1
ATOM 696 C C . ALA B 1 36 ? -1.608 0.318 5.977 1 96.19 36 ALA B C 1
ATOM 698 O O . ALA B 1 36 ? -2.58 -0.147 5.379 1 96.19 36 ALA B O 1
ATOM 699 N N . ILE B 1 37 ? -0.388 0.371 5.398 1 95.88 37 ILE B N 1
ATOM 700 C CA . ILE B 1 37 ? -0.134 -0.006 4.012 1 95.88 37 ILE B CA 1
ATOM 701 C C . ILE B 1 37 ? -0.295 -1.517 3.85 1 95.88 37 ILE B C 1
ATOM 703 O O . ILE B 1 37 ? -0.884 -1.983 2.871 1 95.88 37 ILE B O 1
ATOM 707 N N . LYS B 1 38 ? 0.175 -2.23 4.812 1 95.56 38 LYS B N 1
ATOM 708 C CA . LYS B 1 38 ? -0.013 -3.678 4.777 1 95.56 38 LYS B CA 1
ATOM 709 C C . LYS B 1 38 ? -1.495 -4.039 4.762 1 95.56 38 LYS B C 1
ATOM 711 O O . LYS B 1 38 ? -1.927 -4.879 3.969 1 95.56 38 LYS B O 1
ATOM 716 N N . TYR B 1 39 ? -2.229 -3.373 5.656 1 96.62 39 TYR B N 1
ATOM 717 C CA . TYR B 1 39 ? -3.666 -3.605 5.734 1 96.62 39 TYR B CA 1
ATOM 718 C C . TYR B 1 39 ? -4.344 -3.291 4.406 1 96.62 39 TYR B C 1
ATOM 720 O O . TYR B 1 39 ? -5.176 -4.066 3.93 1 96.62 39 TYR B O 1
ATOM 728 N N . ALA B 1 40 ? -3.986 -2.121 3.871 1 96.81 40 ALA B N 1
ATOM 729 C CA . ALA B 1 40 ? -4.559 -1.703 2.594 1 96.81 40 ALA B CA 1
ATOM 730 C C . ALA B 1 40 ? -4.316 -2.754 1.514 1 96.81 40 ALA B C 1
ATOM 732 O O . ALA B 1 40 ? -5.227 -3.096 0.755 1 96.81 40 ALA B O 1
ATOM 733 N N . VAL B 1 41 ? -3.121 -3.328 1.46 1 96.19 41 VAL B N 1
ATOM 734 C CA . VAL B 1 41 ? -2.756 -4.32 0.456 1 96.19 41 VAL B CA 1
ATOM 735 C C . VAL B 1 41 ? -3.512 -5.625 0.717 1 96.19 41 VAL B C 1
ATOM 737 O O . VAL B 1 41 ? -4.008 -6.258 -0.216 1 96.19 41 VAL B O 1
ATOM 740 N N . GLU B 1 42 ? -3.584 -6.016 2.008 1 96.25 42 GLU B N 1
ATOM 741 C CA . GLU B 1 42 ? -4.324 -7.223 2.361 1 96.25 42 GLU B CA 1
ATOM 742 C C . GLU B 1 42 ? -5.785 -7.121 1.926 1 96.25 42 GLU B C 1
ATOM 744 O O . GLU B 1 42 ? -6.348 -8.078 1.398 1 96.25 42 GLU B O 1
ATOM 749 N N . ARG B 1 43 ? -6.293 -5.902 2.141 1 95.44 43 ARG B N 1
ATOM 750 C CA . ARG B 1 43 ? -7.688 -5.703 1.765 1 95.44 43 ARG B CA 1
ATOM 751 C C . ARG B 1 43 ? -7.859 -5.742 0.25 1 95.44 43 ARG B C 1
ATOM 753 O O . ARG B 1 43 ? -8.852 -6.277 -0.255 1 95.44 43 ARG B O 1
ATOM 760 N N . LEU B 1 44 ? -6.953 -5.098 -0.46 1 94.81 44 LEU B N 1
ATOM 761 C CA . LEU B 1 44 ? -6.977 -5.148 -1.918 1 94.81 44 LEU B CA 1
ATOM 762 C C . LEU B 1 44 ? -7.012 -6.59 -2.41 1 94.81 44 LEU B C 1
ATOM 764 O O . LEU B 1 44 ? -7.816 -6.934 -3.281 1 94.81 44 LEU B O 1
ATOM 768 N N . LEU B 1 45 ? -6.125 -7.438 -1.833 1 95.31 45 LEU B N 1
ATOM 769 C CA . LEU B 1 45 ? -5.969 -8.812 -2.287 1 95.31 45 LEU B CA 1
ATOM 770 C C . LEU B 1 45 ? -7.188 -9.656 -1.912 1 95.31 45 LEU B C 1
ATOM 772 O O . LEU B 1 45 ? -7.508 -10.633 -2.594 1 95.31 45 LEU B O 1
ATOM 776 N N . GLU B 1 46 ? -7.82 -9.242 -0.83 1 93.94 46 GLU B N 1
ATOM 777 C CA . GLU B 1 46 ? -9.062 -9.914 -0.449 1 93.94 46 GLU B CA 1
ATOM 778 C C . GLU B 1 46 ? -10.156 -9.688 -1.49 1 93.94 46 GLU B C 1
ATOM 780 O O . GLU B 1 46 ? -10.984 -10.562 -1.729 1 93.94 46 GLU B O 1
ATOM 785 N N . LYS B 1 47 ? -10.188 -8.508 -2.031 1 88.06 47 LYS B N 1
ATOM 786 C CA . LYS B 1 47 ? -11.172 -8.164 -3.051 1 88.06 47 LYS B CA 1
ATOM 787 C C . LYS B 1 47 ? -10.938 -8.953 -4.332 1 88.06 47 LYS B C 1
ATOM 789 O O . LYS B 1 47 ? -11.898 -9.352 -5.004 1 88.06 47 LYS B O 1
ATOM 794 N N . TYR B 1 48 ? -9.727 -9.281 -4.66 1 81.75 48 TYR B N 1
ATOM 795 C CA . TYR B 1 48 ? -9.406 -9.961 -5.91 1 81.75 48 TYR B CA 1
ATOM 796 C C . TYR B 1 48 ? -9.227 -11.461 -5.684 1 81.75 48 TYR B C 1
ATOM 798 O O . TYR B 1 48 ? -9.133 -12.227 -6.641 1 81.75 48 TYR B O 1
ATOM 806 N N . SER B 1 49 ? -9.07 -11.875 -4.367 1 73.44 49 SER B N 1
ATOM 807 C CA . SER B 1 49 ? -9.047 -13.305 -4.066 1 73.44 49 SER B CA 1
ATOM 808 C C . SER B 1 49 ? -10.453 -13.875 -3.943 1 73.44 49 SER B C 1
ATOM 810 O O . SER B 1 49 ? -10.633 -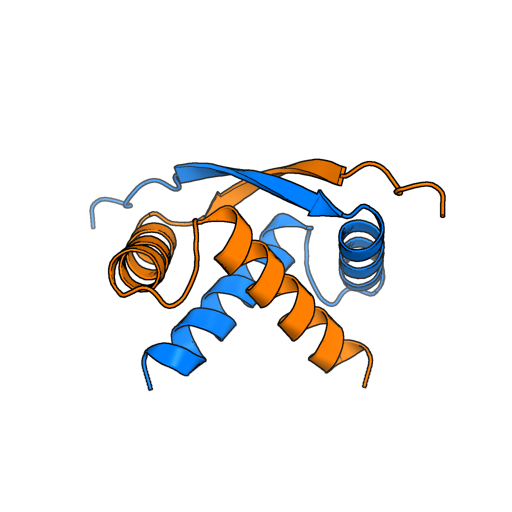15.094 -3.906 1 73.44 49 SER B O 1
ATOM 812 N N . ALA B 1 50 ? -11.43 -13 -3.809 1 57.31 50 ALA B N 1
ATOM 813 C CA . ALA B 1 50 ? -12.805 -13.5 -3.76 1 57.31 50 ALA B CA 1
ATOM 814 C C . ALA B 1 50 ? -13.289 -13.898 -5.148 1 57.31 50 ALA B C 1
ATOM 816 O O . ALA B 1 50 ? -12.844 -13.344 -6.152 1 57.31 50 ALA B O 1
#

Solvent-accessible surface area (backbone atoms only — not comparable to full-atom values): 5644 Å² total; per-residue (Å²): 125,77,68,63,58,60,40,80,42,79,36,65,41,45,37,71,59,50,53,54,50,48,49,39,28,76,73,62,77,25,89,37,68,48,53,46,50,44,49,17,44,53,52,46,49,51,66,70,70,98,125,77,68,60,59,61,39,79,42,77,35,65,39,44,39,69,60,49,53,53,50,48,48,39,28,75,71,63,77,25,91,37,68,48,52,46,50,45,48,18,45,53,50,46,49,50,65,71,69,99

Secondary structure (DSSP, 8-state):
-----EEEEEEEEEHHHHHHHHHHHHTTSSSSHHHHHHHHHHHHHHHHH-/-----EEEEEEEEEHHHHHHHHHHHHTTSSSSHHHHHHHHHHHHHHHHH-

InterPro domains:
  IPR010985 Ribbon-helix-helix [SSF47598] (8-48)

Nearest PDB structures (foldseek):
  7ycw-assembly1_D  TM=9.133E-01  e=1.880E-01  Pseudoalteromonas rubra
  7ycu-assembly1_D  TM=8.860E-01  e=1.880E-01  Pseudoalteromonas rubra
  5zkt-assembly1_A  TM=5.921E-01  e=3.106E+00  Oryza sativa Japonica Group
  7vp5-assembly1_B  TM=5.979E-01  e=7.498E+00  Arabidopsis thaliana
  7ycu-assembly1_D  TM=8.830E-01  e=2.339E-01  Pseudoalteromonas rubra